Protein AF-A0A1F9G0P3-F1 (afdb_monomer)

Mean predicted aligned error: 2.8 Å

Secondary structure (DSSP, 8-state):
-EEETHHHHHHHHHHHHHHHTTSS-HHHHHHHHHHHHHHHTTSEEE---HHHHHHHHSPPSS---HHHHHHHHHHHHHHHHH---EEE-S-HHHHHHHHTTT-EEES--

Nearest PDB structures (foldseek):
  2fe1-assembly1_A-2  TM=8.063E-01  e=1.673E-02  Pyrobaculum aerophilum str. IM2
  3l7o-assembly1_B  TM=6.451E-01  e=2.899E+00  Streptococcus mutans UA159
  1l7e-assembly1_A  TM=5.666E-01  e=5.436E+00  Rhodospirillum rubrum
  4dio-assembly1_B  TM=5.765E-01  e=9.572E+00  Sinorhiz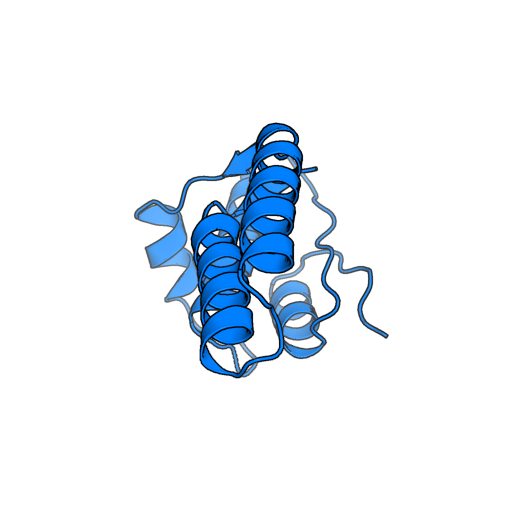obium meliloti SM11
  2y5s-assembly1_A  TM=4.568E-01  e=6.990E+00  Burkholderia cenocepacia

pLDDT: mean 96.02, std 4.45, range [56.34, 98.5]

Foldseek 3Di:
DEFAPCVVVVLVVVLVVCVVVVVADPVRSVVSVVVVVVVVVPYHHQYQDPQLVVQLPDDQPADDDSSLSSRLSSQLVCCVVPNADEAEDQDVRSQVRNVSSVHHYDNHD

Solvent-accessible surface area (backbone atoms only — not comparable to full-atom values): 6232 Å² total; per-residue (Å²): 104,74,45,47,44,64,53,60,57,54,50,53,50,50,52,51,50,31,41,77,70,65,77,29,54,73,69,53,45,57,50,49,52,51,54,48,52,58,52,53,75,65,40,48,63,41,79,84,46,72,68,29,53,56,52,34,71,49,88,64,102,56,84,69,53,75,68,47,31,40,46,39,26,38,52,53,56,46,25,75,75,76,41,92,55,80,46,77,38,73,48,54,60,51,39,54,49,29,44,78,71,73,40,49,69,43,71,52,128

Radius of gyration: 15.2 Å; Cα contacts (8 Å, |Δi|>4): 126; chains: 1; bounding box: 38×27×43 Å

Sequence (109 aa):
MLSSKLVEVEAARALDRGRLTGHLDDQQTARKHRELAELLGRVHLAPIDDHVVERARQSFPVSVRALDALHVATAELLARHAGPLQFWTHDTRQAVAAESRGLEVHGAS

Structure (mmCIF, N/CA/C/O backbone):
data_AF-A0A1F9G0P3-F1
#
_entry.id   AF-A0A1F9G0P3-F1
#
loop_
_atom_site.group_PDB
_atom_site.id
_atom_site.type_symbol
_atom_site.label_atom_id
_atom_site.label_alt_id
_atom_site.label_comp_id
_atom_site.label_asym_id
_atom_site.label_entity_id
_atom_site.label_seq_id
_atom_site.pdbx_PDB_ins_code
_atom_site.Cartn_x
_atom_site.Cartn_y
_atom_site.Cartn_z
_atom_site.occupancy
_atom_site.B_iso_or_equiv
_atom_site.auth_seq_id
_atom_site.auth_comp_id
_atom_site.auth_asym_id
_atom_site.auth_atom_id
_atom_site.pdbx_PDB_model_num
ATOM 1 N N . MET A 1 1 ? 8.285 -9.787 6.555 1.00 87.19 1 MET A N 1
ATOM 2 C CA . MET A 1 1 ? 7.297 -9.258 5.590 1.00 87.19 1 MET A CA 1
ATOM 3 C C . MET A 1 1 ? 7.667 -7.822 5.270 1.00 87.19 1 MET A C 1
ATOM 5 O O . MET A 1 1 ? 8.107 -7.119 6.177 1.00 87.19 1 MET A O 1
ATOM 9 N N . LEU A 1 2 ? 7.531 -7.412 4.011 1.00 94.56 2 LEU A N 1
ATOM 10 C CA . LEU A 1 2 ? 7.785 -6.048 3.553 1.00 94.56 2 LEU A CA 1
ATOM 11 C C . LEU A 1 2 ? 6.513 -5.499 2.909 1.00 94.56 2 LEU A C 1
ATOM 13 O O . LEU A 1 2 ? 5.786 -6.246 2.262 1.00 94.56 2 LEU A O 1
ATOM 17 N N . SER A 1 3 ? 6.259 -4.210 3.091 1.00 97.00 3 SER A N 1
ATOM 18 C CA . SER A 1 3 ? 5.176 -3.491 2.428 1.00 97.00 3 SER A CA 1
ATOM 19 C C . SER A 1 3 ? 5.645 -2.091 2.061 1.00 97.00 3 SER A C 1
ATOM 21 O O . SER A 1 3 ? 6.583 -1.563 2.661 1.00 97.00 3 SER A O 1
ATOM 23 N N . SER A 1 4 ? 4.960 -1.453 1.119 1.00 97.62 4 SER A N 1
ATOM 24 C CA . SER A 1 4 ? 5.038 -0.003 1.000 1.00 97.62 4 SER A CA 1
ATOM 25 C C . SER A 1 4 ? 4.578 0.661 2.298 1.00 97.62 4 SER A C 1
ATOM 27 O O . SER A 1 4 ? 3.596 0.225 2.909 1.00 97.62 4 SER A O 1
ATOM 29 N N . LYS A 1 5 ? 5.238 1.759 2.680 1.00 97.94 5 LYS A N 1
ATOM 30 C CA . LYS A 1 5 ? 4.839 2.627 3.795 1.00 97.94 5 LYS A CA 1
ATOM 31 C C . LYS A 1 5 ? 3.416 3.177 3.636 1.00 97.94 5 LYS A C 1
ATOM 33 O O . LYS A 1 5 ? 2.781 3.536 4.622 1.00 97.94 5 LYS A O 1
ATOM 38 N N . LEU A 1 6 ? 2.869 3.162 2.419 1.00 97.62 6 LEU A N 1
ATOM 39 C CA . LEU A 1 6 ? 1.482 3.534 2.148 1.00 97.62 6 LEU A CA 1
ATOM 40 C C . LEU A 1 6 ? 0.454 2.725 2.962 1.00 97.62 6 LEU A C 1
ATOM 42 O O . LEU A 1 6 ? -0.612 3.252 3.286 1.00 97.62 6 LEU A O 1
ATOM 46 N N . VAL A 1 7 ? 0.796 1.498 3.373 1.00 97.12 7 VAL A N 1
ATOM 47 C CA . VAL A 1 7 ? -0.069 0.656 4.214 1.00 97.12 7 VAL A CA 1
ATOM 48 C C . VAL A 1 7 ? -0.428 1.321 5.549 1.00 97.12 7 VAL A C 1
ATOM 50 O O . VAL A 1 7 ? -1.510 1.081 6.080 1.00 97.12 7 VAL A O 1
ATOM 53 N N . GLU A 1 8 ? 0.425 2.208 6.079 1.00 96.94 8 GLU A N 1
ATOM 54 C CA . GLU A 1 8 ? 0.127 2.968 7.300 1.00 96.94 8 GLU A CA 1
ATOM 55 C C . GLU A 1 8 ? -1.088 3.881 7.096 1.00 96.94 8 GLU A C 1
ATOM 57 O O . GLU A 1 8 ? -1.983 3.950 7.943 1.00 96.94 8 GLU A O 1
ATOM 62 N N . VAL A 1 9 ? -1.150 4.547 5.939 1.00 97.06 9 VAL A N 1
AT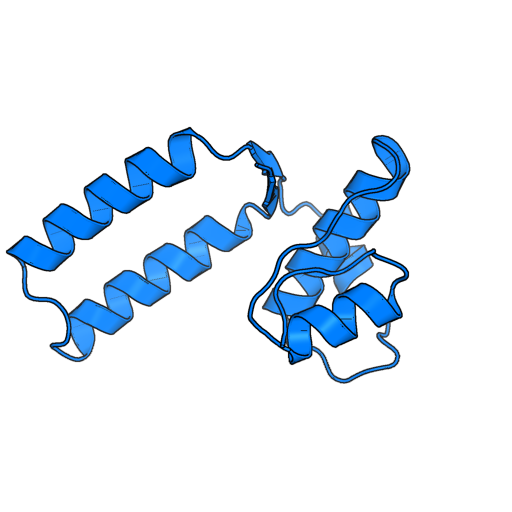OM 63 C CA . VAL A 1 9 ? -2.259 5.431 5.569 1.00 97.06 9 VAL A CA 1
ATOM 64 C C . VAL A 1 9 ? -3.526 4.611 5.361 1.00 97.06 9 VAL A C 1
ATOM 66 O O . VAL A 1 9 ? -4.571 4.936 5.926 1.00 97.06 9 VAL A O 1
ATOM 69 N N . GLU A 1 10 ? -3.445 3.530 4.588 1.00 97.31 10 GLU A N 1
ATOM 70 C CA . GLU A 1 10 ? -4.590 2.667 4.285 1.00 97.31 10 GLU A CA 1
ATOM 71 C C . GLU A 1 10 ? -5.192 2.056 5.551 1.00 97.31 10 GLU A C 1
ATOM 73 O O . GLU A 1 10 ? -6.409 2.121 5.751 1.00 97.31 10 GLU A O 1
ATOM 78 N N . ALA A 1 11 ? -4.346 1.540 6.445 1.00 96.88 11 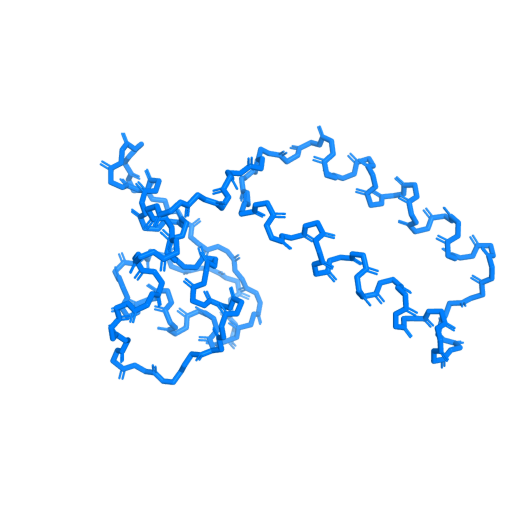ALA A N 1
ATOM 79 C CA . ALA A 1 11 ? -4.781 0.958 7.703 1.00 96.88 11 ALA A CA 1
ATOM 80 C C . ALA A 1 11 ? -5.400 2.012 8.634 1.00 96.88 11 ALA A C 1
ATOM 82 O O . ALA A 1 11 ? -6.484 1.791 9.180 1.00 96.88 11 ALA A O 1
ATOM 83 N N . ALA A 1 12 ? -4.790 3.196 8.753 1.00 96.19 12 ALA A N 1
ATOM 84 C CA . ALA A 1 12 ? -5.353 4.287 9.546 1.00 96.19 12 ALA A CA 1
ATOM 85 C C . ALA A 1 12 ? -6.722 4.748 9.013 1.00 96.19 12 ALA A C 1
ATOM 87 O O . ALA A 1 12 ? -7.637 5.010 9.793 1.00 96.19 12 ALA A O 1
ATOM 88 N N . ARG A 1 13 ? -6.897 4.840 7.686 1.00 97.38 13 ARG A N 1
ATOM 89 C CA . ARG A 1 13 ? -8.193 5.172 7.067 1.00 97.38 13 ARG A CA 1
ATOM 90 C C . ARG A 1 13 ? -9.221 4.055 7.225 1.00 97.38 13 ARG A C 1
ATOM 92 O O . ARG A 1 13 ? -10.403 4.352 7.371 1.00 97.38 13 ARG A O 1
ATOM 99 N N . ALA A 1 14 ? -8.806 2.791 7.199 1.00 96.94 14 ALA A N 1
ATOM 100 C CA . ALA A 1 14 ? -9.702 1.665 7.441 1.00 96.94 14 ALA A CA 1
ATOM 101 C C . ALA A 1 14 ? -10.257 1.676 8.873 1.00 96.94 14 ALA A C 1
ATOM 103 O O . ALA A 1 14 ? -11.465 1.515 9.045 1.00 96.94 14 ALA A O 1
ATOM 104 N N . LEU A 1 15 ? -9.406 1.936 9.873 1.00 97.50 15 LEU A N 1
ATOM 105 C CA . LEU A 1 15 ? -9.837 2.075 11.268 1.00 97.50 15 LEU A CA 1
ATOM 106 C C . LEU A 1 15 ? -10.775 3.265 11.461 1.00 97.50 15 LEU A C 1
ATOM 108 O O . LEU A 1 15 ? -11.853 3.104 12.032 1.00 97.50 15 LEU A O 1
ATOM 112 N N . ASP A 1 16 ? -10.412 4.435 10.931 1.00 97.12 16 ASP A N 1
ATOM 113 C CA . ASP A 1 16 ? -11.248 5.631 11.060 1.00 97.12 16 ASP A CA 1
ATOM 114 C C . ASP A 1 16 ? -12.610 5.447 10.377 1.00 97.12 16 ASP A C 1
ATOM 116 O O . ASP A 1 16 ? -13.646 5.756 10.960 1.00 97.12 16 ASP A O 1
ATOM 120 N N . ARG A 1 17 ? -12.642 4.827 9.189 1.00 97.88 17 ARG A N 1
ATOM 121 C CA . ARG A 1 17 ? -13.898 4.455 8.525 1.00 97.88 17 ARG A CA 1
ATOM 122 C C . ARG A 1 17 ? -14.722 3.490 9.375 1.00 97.88 17 ARG A C 1
ATOM 124 O O . ARG A 1 17 ? -15.932 3.675 9.474 1.00 97.88 17 ARG A O 1
ATOM 131 N N . GLY A 1 18 ? -14.099 2.478 9.979 1.00 98.00 18 GLY A N 1
ATOM 132 C CA . GLY A 1 18 ? -14.782 1.528 10.860 1.00 98.00 18 GLY A CA 1
ATOM 133 C C . GLY A 1 18 ? -15.466 2.224 12.037 1.00 98.00 18 GLY A C 1
ATOM 134 O O . GLY A 1 18 ? -16.639 1.969 12.300 1.00 98.00 18 GLY A O 1
ATOM 135 N N . ARG A 1 19 ? -14.776 3.180 12.665 1.00 97.44 19 ARG A N 1
ATOM 136 C CA . ARG A 1 19 ? -15.329 4.018 13.737 1.00 97.44 19 ARG A CA 1
ATOM 137 C C . ARG A 1 19 ? -16.477 4.905 13.246 1.00 97.44 19 ARG A C 1
ATOM 139 O O . ARG A 1 19 ? -17.564 4.876 13.810 1.00 97.44 19 ARG A O 1
ATOM 146 N N . LEU A 1 20 ? -16.265 5.668 12.170 1.00 97.88 20 LEU A N 1
ATOM 147 C CA . LEU A 1 20 ? -17.256 6.620 11.639 1.00 97.88 20 LEU A CA 1
ATOM 148 C C . LEU A 1 20 ? -18.540 5.950 11.139 1.00 97.88 20 LEU A C 1
ATOM 150 O O . LEU A 1 20 ? -19.603 6.560 11.161 1.00 97.88 20 LEU A O 1
ATOM 154 N N . THR A 1 21 ? -18.445 4.702 10.683 1.00 98.00 21 THR A N 1
ATOM 155 C CA . THR A 1 21 ? -19.595 3.923 10.201 1.00 98.00 21 THR A CA 1
ATOM 156 C C . THR A 1 21 ? -20.246 3.069 11.293 1.00 98.00 21 THR A C 1
ATOM 158 O O . THR A 1 21 ? -21.154 2.303 10.987 1.00 98.00 21 THR A O 1
ATOM 161 N N . GLY A 1 22 ? -19.790 3.171 12.549 1.00 96.75 22 GLY A N 1
ATOM 162 C CA . GLY A 1 22 ? -20.333 2.416 13.682 1.00 96.75 22 GLY A CA 1
ATOM 163 C C . GLY A 1 22 ? -19.976 0.925 13.698 1.00 96.75 22 GLY A C 1
ATOM 164 O O . GLY A 1 22 ? -20.510 0.186 14.518 1.00 96.75 22 GLY A O 1
ATOM 165 N N . HIS A 1 23 ? -19.074 0.468 12.822 1.00 97.56 23 HIS A N 1
ATOM 166 C CA . HIS A 1 23 ? -18.577 -0.915 12.826 1.00 97.56 23 HIS A CA 1
ATOM 167 C C . HIS A 1 23 ? -17.588 -1.185 13.965 1.00 97.56 23 HIS A C 1
ATOM 169 O O . HIS A 1 23 ? -17.339 -2.345 14.288 1.00 97.56 23 HIS A O 1
ATOM 175 N N . LEU A 1 24 ? -16.991 -0.131 14.530 1.00 98.00 24 LEU A N 1
ATOM 176 C CA . LEU A 1 24 ? -16.096 -0.200 15.678 1.00 98.00 24 LEU A CA 1
ATOM 177 C C . LEU A 1 24 ? -16.586 0.755 16.766 1.00 98.00 24 LEU A C 1
ATOM 179 O O . LEU A 1 24 ? -16.700 1.956 16.519 1.00 98.00 24 LEU A O 1
ATOM 183 N N . ASP A 1 25 ? -16.818 0.233 17.969 1.00 97.69 25 ASP A N 1
ATOM 184 C CA . ASP A 1 25 ? -16.986 1.058 19.169 1.00 97.69 25 ASP A CA 1
ATOM 185 C C . ASP A 1 25 ? -15.633 1.613 19.670 1.00 97.69 25 ASP A C 1
ATOM 187 O O . ASP A 1 25 ? -14.564 1.301 19.127 1.00 97.69 25 ASP A O 1
ATOM 191 N N . ASP A 1 26 ? -15.653 2.450 20.709 1.00 97.31 26 ASP A N 1
ATOM 192 C CA . ASP A 1 26 ? -14.444 3.085 21.251 1.00 97.31 26 ASP A CA 1
ATOM 193 C C . ASP A 1 26 ? -13.425 2.068 21.794 1.00 97.31 26 ASP A C 1
ATOM 195 O O . ASP A 1 26 ? -12.215 2.212 21.583 1.00 97.31 26 ASP A O 1
ATOM 199 N N . GLN A 1 27 ? -13.888 1.001 22.456 1.00 97.69 27 GLN A N 1
ATOM 200 C CA . GLN A 1 27 ? -13.009 -0.033 23.008 1.00 97.69 27 GLN A CA 1
ATOM 201 C C . GLN A 1 27 ? -12.378 -0.875 21.895 1.00 97.69 27 GLN A C 1
ATOM 203 O O . GLN A 1 27 ? -11.180 -1.177 21.929 1.00 97.69 27 GLN A O 1
ATOM 208 N N . GLN A 1 28 ? -13.169 -1.239 20.888 1.00 98.12 28 GLN A N 1
ATOM 209 C CA . GLN A 1 28 ? -12.730 -1.955 19.698 1.00 98.12 28 GLN A CA 1
ATOM 210 C C . GLN A 1 28 ? -11.737 -1.117 18.895 1.00 98.12 28 GLN A C 1
ATOM 212 O O . GLN A 1 28 ? -10.703 -1.642 18.483 1.00 98.12 28 GLN A O 1
ATOM 217 N N . THR A 1 2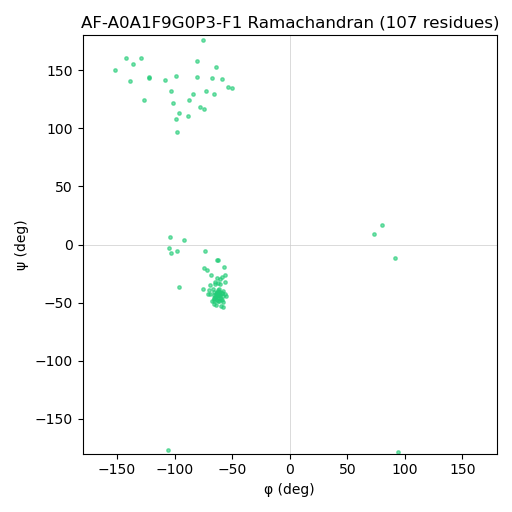9 ? -12.002 0.179 18.734 1.00 97.31 29 THR A N 1
ATOM 218 C CA . THR A 1 29 ? -11.111 1.131 18.063 1.00 97.31 29 THR A CA 1
ATOM 219 C C . THR A 1 29 ? -9.761 1.199 18.772 1.00 97.31 29 THR A C 1
ATOM 221 O O . THR A 1 29 ? -8.726 0.955 18.149 1.00 97.31 29 THR A O 1
ATOM 224 N N . ALA A 1 30 ? -9.748 1.436 20.088 1.00 97.31 30 ALA A N 1
ATOM 225 C CA . ALA A 1 30 ? -8.513 1.492 20.870 1.00 97.31 30 ALA A CA 1
ATOM 226 C C . ALA A 1 30 ? -7.718 0.177 20.796 1.00 97.31 30 ALA A C 1
ATOM 228 O O . ALA A 1 30 ? -6.495 0.185 20.629 1.00 97.31 30 ALA A O 1
ATOM 229 N N . ARG A 1 31 ? -8.405 -0.970 20.870 1.00 98.19 31 ARG A N 1
ATOM 230 C CA . ARG A 1 31 ? -7.778 -2.287 20.714 1.00 98.19 31 ARG A CA 1
ATOM 231 C C . ARG A 1 31 ? -7.164 -2.458 19.322 1.00 98.19 31 ARG A C 1
ATOM 233 O O . ARG A 1 31 ? -6.000 -2.835 19.231 1.00 98.19 31 ARG A O 1
ATOM 240 N N . LYS A 1 32 ? -7.903 -2.135 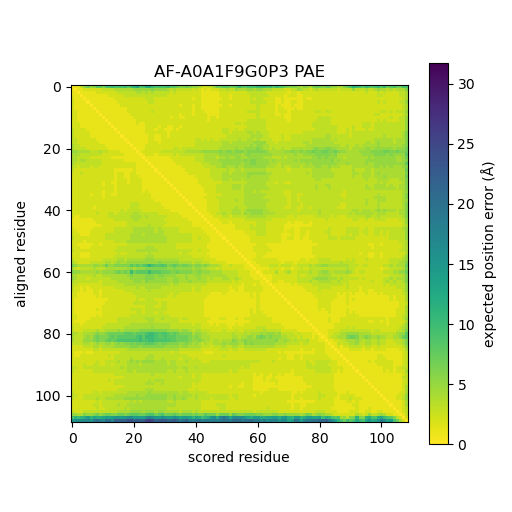18.259 1.00 97.69 32 LYS A N 1
ATOM 241 C CA . LYS A 1 32 ? -7.440 -2.272 16.872 1.00 97.69 32 LYS A CA 1
ATOM 242 C C . LYS A 1 32 ? -6.271 -1.349 16.539 1.00 97.69 32 LYS A C 1
ATOM 244 O O . LYS A 1 32 ? -5.381 -1.766 15.807 1.00 97.69 32 LYS A O 1
ATOM 249 N N . HIS A 1 33 ? -6.217 -0.146 17.110 1.00 96.81 33 HIS A N 1
ATOM 250 C CA . HIS A 1 33 ? -5.045 0.724 16.980 1.00 96.81 33 HIS A CA 1
ATOM 251 C C . HIS A 1 33 ? -3.780 0.100 17.581 1.00 96.81 33 HIS A C 1
ATOM 253 O O . HIS A 1 33 ? -2.725 0.169 16.955 1.00 96.81 33 HIS A O 1
ATOM 259 N N . ARG A 1 34 ? -3.877 -0.539 18.757 1.00 97.69 34 ARG A N 1
ATOM 260 C CA . ARG A 1 34 ? -2.735 -1.245 19.366 1.00 97.69 34 ARG A CA 1
ATOM 261 C C . ARG A 1 34 ? -2.303 -2.449 18.536 1.00 97.69 34 ARG A C 1
ATOM 263 O O . ARG A 1 34 ? -1.128 -2.555 18.210 1.00 97.69 34 ARG A O 1
ATOM 270 N N . GLU A 1 35 ? -3.253 -3.293 18.129 1.00 97.69 35 GLU A N 1
ATOM 271 C CA . GLU A 1 35 ? -2.983 -4.446 17.255 1.00 97.69 35 GLU A CA 1
ATOM 272 C C . GLU A 1 35 ? -2.306 -4.012 15.943 1.00 97.69 35 GLU A C 1
ATOM 274 O O . GLU A 1 35 ? -1.341 -4.633 15.502 1.00 97.69 35 GLU A O 1
ATOM 279 N N . LEU A 1 36 ? -2.777 -2.916 15.335 1.00 96.31 36 LEU A N 1
ATOM 280 C CA . LEU A 1 36 ? -2.187 -2.368 14.117 1.0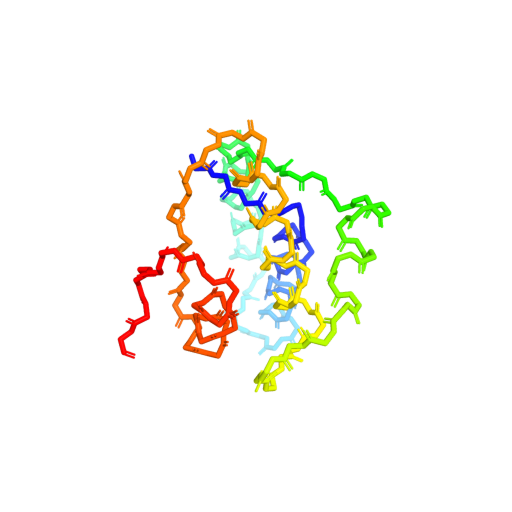0 96.31 36 LEU A CA 1
ATOM 281 C C . LEU A 1 36 ? -0.759 -1.864 14.352 1.00 96.31 36 LEU A C 1
ATOM 283 O O . LEU A 1 36 ? 0.121 -2.158 13.548 1.00 96.31 36 LEU A O 1
ATOM 287 N N . ALA A 1 37 ? -0.515 -1.124 15.436 1.00 96.25 37 ALA A N 1
ATOM 288 C CA . ALA A 1 37 ? 0.820 -0.631 15.767 1.00 96.25 37 ALA A CA 1
ATOM 289 C C . ALA A 1 37 ? 1.810 -1.785 16.003 1.00 96.25 37 ALA A C 1
ATOM 291 O O . ALA A 1 37 ? 2.930 -1.756 15.494 1.00 96.25 37 ALA A O 1
ATOM 292 N N . GLU A 1 38 ? 1.384 -2.832 16.715 1.00 97.19 38 GLU A N 1
ATOM 293 C CA . GLU A 1 38 ? 2.184 -4.041 16.931 1.00 97.19 38 GLU A CA 1
ATOM 294 C C . GLU A 1 38 ? 2.488 -4.781 15.625 1.00 97.19 38 GLU A C 1
ATOM 296 O O . GLU A 1 38 ? 3.610 -5.255 15.435 1.00 97.19 38 GLU A O 1
ATOM 301 N N . LEU A 1 39 ? 1.510 -4.875 14.719 1.00 95.25 39 LEU A N 1
ATOM 302 C CA . LEU A 1 39 ? 1.694 -5.494 13.410 1.00 95.25 39 LEU A CA 1
ATOM 303 C C . LEU A 1 39 ? 2.680 -4.692 12.556 1.00 95.25 39 LEU A C 1
ATOM 305 O O . LEU A 1 39 ? 3.645 -5.265 12.054 1.00 95.25 39 LEU A O 1
ATOM 309 N N . LEU A 1 40 ? 2.469 -3.379 12.417 1.00 95.25 40 LEU A N 1
ATOM 310 C CA . LEU A 1 40 ? 3.333 -2.502 11.621 1.00 95.25 40 LEU A CA 1
ATOM 311 C C . LEU A 1 40 ? 4.770 -2.484 12.153 1.00 95.25 40 LEU A C 1
ATOM 313 O O . LEU A 1 40 ? 5.703 -2.486 11.357 1.00 95.25 40 LEU A O 1
ATOM 317 N N . GLY A 1 41 ? 4.965 -2.592 13.472 1.00 96.44 41 GLY A N 1
ATOM 318 C CA . GLY A 1 41 ? 6.292 -2.721 14.085 1.00 96.44 41 GLY A CA 1
ATOM 319 C C . GLY A 1 41 ? 7.075 -3.980 13.677 1.00 96.44 41 GLY A C 1
ATOM 320 O O . GLY A 1 41 ? 8.278 -4.053 13.916 1.00 96.44 41 GLY A O 1
ATOM 321 N N . ARG A 1 42 ? 6.423 -4.970 13.052 1.00 96.62 42 ARG A N 1
ATOM 322 C CA . ARG A 1 42 ? 7.042 -6.211 12.544 1.00 96.62 42 ARG A CA 1
ATOM 323 C C . ARG A 1 42 ? 7.194 -6.229 11.019 1.00 96.62 42 ARG A C 1
ATOM 325 O O . ARG A 1 42 ? 7.721 -7.200 10.471 1.00 96.62 42 ARG A O 1
ATOM 332 N N . VAL A 1 43 ? 6.716 -5.196 10.323 1.00 95.81 43 VAL A N 1
ATOM 333 C CA . VAL A 1 43 ? 6.776 -5.084 8.861 1.00 95.81 43 VAL A CA 1
ATOM 334 C C . VAL A 1 43 ? 7.888 -4.122 8.476 1.00 95.81 43 VAL A C 1
ATOM 336 O O . VAL A 1 43 ? 7.979 -3.017 9.000 1.00 95.81 43 VAL A O 1
ATOM 339 N N . HIS A 1 44 ? 8.728 -4.519 7.522 1.00 96.56 44 HIS A N 1
ATOM 340 C CA . HIS A 1 44 ? 9.648 -3.568 6.912 1.00 96.56 44 HIS A CA 1
ATOM 341 C C . HIS A 1 44 ? 8.868 -2.653 5.963 1.00 96.56 44 HIS A C 1
ATOM 343 O O . HIS A 1 44 ? 8.288 -3.130 4.986 1.00 96.56 44 HIS A O 1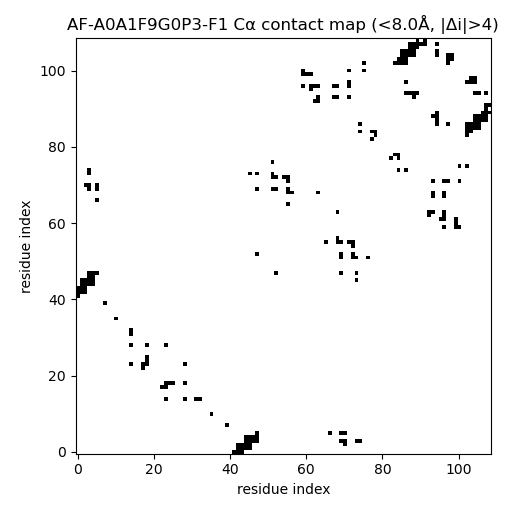
ATOM 349 N N . LEU A 1 45 ? 8.838 -1.354 6.256 1.00 97.69 45 LEU A N 1
ATOM 350 C CA . LEU A 1 45 ? 8.093 -0.371 5.474 1.00 97.69 45 LEU A CA 1
ATOM 351 C C . LEU A 1 45 ? 9.020 0.356 4.502 1.00 97.69 45 LEU A C 1
ATOM 353 O O . LEU A 1 45 ? 9.826 1.194 4.906 1.00 97.69 45 LEU A O 1
ATOM 357 N N . ALA A 1 46 ? 8.881 0.046 3.217 1.00 97.69 46 ALA A N 1
ATOM 358 C CA . ALA A 1 46 ? 9.622 0.712 2.159 1.00 97.69 46 ALA A CA 1
ATOM 359 C C . ALA A 1 46 ? 9.083 2.138 1.940 1.00 97.69 46 ALA A C 1
ATOM 361 O O . ALA A 1 46 ? 7.863 2.316 1.852 1.00 97.69 46 ALA A O 1
ATOM 362 N N . PRO A 1 47 ? 9.951 3.161 1.862 1.00 97.50 47 PRO A N 1
ATOM 363 C CA . PRO A 1 47 ? 9.517 4.542 1.695 1.00 97.50 47 PRO A CA 1
ATOM 364 C C . PRO A 1 47 ? 8.794 4.759 0.357 1.00 97.50 47 PRO A C 1
ATOM 366 O O . PRO A 1 47 ? 9.048 4.067 -0.627 1.00 97.50 47 PRO A O 1
ATOM 369 N N . ILE A 1 48 ? 7.905 5.754 0.327 1.00 97.69 48 ILE A N 1
ATOM 370 C CA . ILE A 1 48 ? 7.375 6.334 -0.911 1.00 97.69 48 ILE A CA 1
ATOM 371 C C . ILE A 1 48 ? 8.186 7.600 -1.182 1.00 97.69 48 ILE A C 1
ATOM 373 O O . ILE A 1 48 ? 7.925 8.636 -0.574 1.00 97.69 48 ILE A O 1
ATOM 377 N N . ASP A 1 49 ? 9.199 7.488 -2.032 1.00 97.56 49 ASP A N 1
ATOM 378 C CA . ASP A 1 49 ? 10.041 8.602 -2.468 1.00 97.56 49 ASP A CA 1
ATOM 379 C C . ASP A 1 49 ? 9.715 9.022 -3.912 1.00 97.56 49 ASP A C 1
ATOM 381 O O . ASP A 1 49 ? 8.809 8.477 -4.556 1.00 97.56 49 ASP A O 1
ATOM 385 N N . ASP A 1 50 ? 10.463 9.993 -4.435 1.00 98.38 50 ASP A N 1
ATOM 386 C CA . ASP A 1 50 ? 10.266 10.513 -5.789 1.00 98.38 50 ASP A CA 1
ATOM 387 C C . ASP A 1 50 ? 10.453 9.437 -6.869 1.00 98.38 50 ASP A C 1
ATOM 389 O O . ASP A 1 50 ? 9.782 9.483 -7.901 1.00 98.38 50 ASP A O 1
ATOM 393 N N . HIS A 1 51 ? 11.302 8.428 -6.639 1.00 97.88 51 HIS A N 1
ATOM 394 C CA . HIS A 1 51 ? 11.478 7.323 -7.581 1.00 97.88 51 HIS A CA 1
ATOM 395 C C . HIS A 1 51 ? 10.231 6.444 -7.640 1.00 97.88 51 HIS A C 1
ATOM 397 O O . HIS A 1 51 ? 9.800 6.069 -8.733 1.00 97.88 51 HIS A O 1
ATOM 403 N N . VAL A 1 52 ? 9.624 6.141 -6.487 1.00 98.31 52 VAL A N 1
ATOM 404 C CA . VAL A 1 52 ? 8.354 5.406 -6.427 1.00 98.31 52 VAL A CA 1
ATOM 405 C C . VAL A 1 52 ? 7.242 6.196 -7.106 1.00 98.31 52 VAL A C 1
ATOM 407 O O . VAL A 1 52 ? 6.505 5.632 -7.916 1.00 98.31 52 VAL A O 1
ATOM 410 N N . VAL A 1 53 ? 7.132 7.494 -6.818 1.00 98.50 53 VAL A N 1
ATOM 411 C CA . VAL A 1 53 ? 6.113 8.361 -7.424 1.00 98.50 53 VAL A CA 1
ATOM 412 C C . VAL A 1 53 ?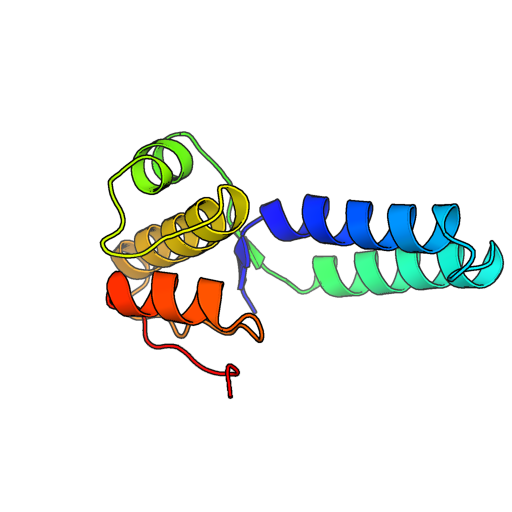 6.288 8.417 -8.939 1.00 98.50 53 VAL A C 1
ATOM 414 O O . VAL A 1 53 ? 5.325 8.192 -9.673 1.00 98.50 53 VAL A O 1
ATOM 417 N N . GLU A 1 54 ? 7.505 8.647 -9.429 1.00 98.31 54 GLU A N 1
ATOM 418 C CA . GLU A 1 54 ? 7.772 8.699 -10.865 1.00 98.31 54 GLU A CA 1
ATOM 419 C C . GLU A 1 54 ? 7.492 7.354 -11.538 1.00 98.31 54 GLU A C 1
ATOM 421 O O . GLU A 1 54 ? 6.843 7.296 -12.583 1.00 98.31 54 GLU A O 1
ATOM 426 N N . ARG A 1 55 ? 7.881 6.243 -10.903 1.00 97.31 55 ARG A N 1
ATOM 427 C CA . ARG A 1 55 ? 7.579 4.905 -11.412 1.00 97.31 55 ARG A CA 1
ATOM 428 C C . ARG A 1 55 ? 6.073 4.643 -11.469 1.00 97.31 55 ARG A C 1
ATOM 430 O O . ARG A 1 55 ? 5.614 4.075 -12.461 1.00 97.31 55 ARG A O 1
ATOM 437 N N . ALA A 1 56 ? 5.311 5.059 -10.459 1.00 98.19 56 ALA A N 1
ATOM 438 C CA . ALA A 1 56 ? 3.861 4.877 -10.393 1.00 98.19 56 ALA A CA 1
ATOM 439 C C . ALA A 1 56 ? 3.099 5.711 -11.438 1.00 98.19 56 ALA A C 1
ATOM 441 O O . ALA A 1 56 ? 2.016 5.310 -11.861 1.00 98.19 56 ALA A O 1
ATOM 442 N N . ARG A 1 57 ? 3.657 6.844 -11.890 1.00 97.38 57 ARG A N 1
ATOM 443 C CA . ARG A 1 57 ? 3.069 7.688 -12.949 1.00 97.38 57 ARG A CA 1
ATOM 444 C C . ARG A 1 57 ? 3.157 7.070 -14.343 1.00 97.38 57 ARG A C 1
ATOM 446 O O . ARG A 1 57 ? 2.401 7.464 -15.229 1.00 97.38 57 ARG A O 1
ATOM 453 N N . GLN A 1 58 ? 4.078 6.134 -14.559 1.00 96.62 58 GLN A N 1
ATOM 454 C CA . GLN A 1 58 ? 4.250 5.497 -15.862 1.00 96.62 58 GLN A CA 1
ATOM 455 C C . GLN A 1 58 ? 3.039 4.628 -16.216 1.00 96.62 58 GLN A C 1
ATOM 457 O O . GLN A 1 58 ? 2.510 3.915 -15.363 1.00 96.62 58 GLN A O 1
ATOM 462 N N . SER A 1 59 ? 2.654 4.608 -17.494 1.00 93.50 59 SER A N 1
ATOM 463 C CA . SER A 1 59 ? 1.497 3.852 -17.986 1.00 93.50 59 SER A CA 1
ATOM 464 C C . SER A 1 59 ? 1.495 2.396 -17.518 1.00 93.50 59 SER A C 1
ATOM 466 O O . SER A 1 59 ? 2.521 1.709 -17.575 1.00 93.50 59 SER A O 1
ATOM 468 N N . PHE A 1 60 ? 0.330 1.935 -17.067 1.00 95.31 60 PHE A N 1
ATOM 469 C CA . PHE A 1 60 ? 0.020 0.523 -16.862 1.00 95.31 60 PHE A CA 1
ATOM 470 C C . PHE A 1 60 ? -0.772 0.018 -18.076 1.00 95.31 60 PHE A C 1
ATOM 472 O O . PHE A 1 60 ? -1.574 0.772 -18.628 1.00 95.31 60 PHE A O 1
ATOM 479 N N . PRO A 1 61 ? -0.587 -1.243 -18.497 1.00 93.31 61 PRO A N 1
ATOM 480 C CA . PRO A 1 61 ? -1.390 -1.841 -19.569 1.00 93.31 61 PRO A CA 1
ATOM 481 C C . PRO A 1 61 ? -2.826 -2.175 -19.119 1.00 93.31 61 PRO A C 1
ATOM 483 O O . PRO A 1 61 ? -3.648 -2.589 -19.930 1.00 93.31 61 PRO A O 1
ATOM 486 N N . VAL A 1 62 ? -3.131 -1.997 -17.830 1.00 95.38 62 VAL A N 1
ATOM 487 C CA . VAL A 1 62 ? -4.424 -2.266 -17.193 1.00 95.38 62 VAL A CA 1
ATOM 488 C C . VAL A 1 62 ? -4.879 -1.054 -16.381 1.00 95.38 62 VAL A C 1
ATOM 490 O O . VAL A 1 62 ? -4.072 -0.202 -16.004 1.00 95.38 62 VAL A O 1
ATOM 493 N N . SER A 1 63 ? -6.179 -0.977 -16.085 1.00 94.25 63 SER A N 1
ATOM 494 C CA . SER A 1 63 ? -6.701 0.044 -15.173 1.00 94.25 63 SER A CA 1
ATOM 495 C C . SER A 1 63 ? -6.159 -0.181 -13.761 1.00 94.25 63 SER A C 1
ATOM 497 O O . SER A 1 63 ? -6.249 -1.285 -13.228 1.00 94.25 63 SER A O 1
ATOM 499 N N . VAL A 1 64 ? -5.620 0.872 -13.147 1.00 95.56 64 VAL A N 1
ATOM 500 C CA . VAL A 1 64 ? -5.025 0.821 -11.809 1.00 95.56 64 VAL A CA 1
ATOM 501 C C . VAL A 1 64 ? -5.431 2.059 -11.011 1.00 95.56 64 VAL A C 1
ATOM 503 O O . VAL A 1 64 ? -5.519 3.161 -11.557 1.00 95.56 64 VAL A O 1
ATOM 506 N N . ARG A 1 65 ? -5.712 1.899 -9.712 1.00 96.31 65 ARG A N 1
ATOM 507 C CA . ARG A 1 65 ? -5.944 3.045 -8.819 1.00 96.31 65 ARG A CA 1
ATOM 508 C C . ARG A 1 65 ? -4.609 3.636 -8.378 1.00 96.31 65 ARG A C 1
ATOM 510 O O . ARG A 1 65 ? -3.601 2.943 -8.339 1.00 96.31 65 ARG A O 1
ATOM 517 N N . ALA A 1 66 ? -4.618 4.900 -7.965 1.00 96.38 66 ALA A N 1
ATOM 518 C CA . ALA A 1 66 ? -3.400 5.595 -7.544 1.00 96.38 66 ALA A CA 1
ATOM 519 C C . ALA A 1 66 ? -2.627 4.860 -6.427 1.00 96.38 66 ALA A C 1
ATOM 521 O O . ALA A 1 66 ? -1.412 4.722 -6.523 1.00 96.38 66 ALA A O 1
ATOM 522 N N . LEU A 1 67 ? -3.319 4.353 -5.398 1.00 97.12 67 LEU A N 1
ATOM 523 C CA . LEU A 1 67 ? -2.668 3.637 -4.290 1.00 97.12 67 LEU A CA 1
ATOM 524 C C . LEU A 1 67 ? -2.115 2.274 -4.730 1.00 97.12 67 LEU A C 1
ATOM 526 O O . LEU A 1 67 ? -0.993 1.920 -4.376 1.00 97.12 67 LEU A O 1
ATOM 530 N N . ASP A 1 68 ? -2.855 1.557 -5.579 1.00 97.31 68 ASP A N 1
ATOM 531 C CA . ASP A 1 68 ? -2.407 0.287 -6.156 1.00 97.31 68 ASP A CA 1
ATOM 532 C C . ASP A 1 68 ? -1.139 0.492 -6.999 1.00 97.31 68 ASP A C 1
ATOM 534 O O . ASP A 1 68 ? -0.175 -0.258 -6.862 1.00 97.31 68 ASP A O 1
ATOM 538 N N . ALA A 1 69 ? -1.101 1.551 -7.815 1.00 98.19 69 ALA A N 1
ATOM 539 C CA . ALA A 1 69 ? 0.058 1.901 -8.629 1.00 98.19 69 ALA A CA 1
ATOM 540 C C . ALA A 1 69 ? 1.299 2.203 -7.775 1.00 98.19 69 ALA A C 1
ATOM 542 O O . ALA A 1 69 ? 2.397 1.797 -8.149 1.00 98.19 69 ALA A O 1
ATOM 543 N N . LEU A 1 70 ? 1.129 2.872 -6.628 1.00 98.44 70 LEU A N 1
ATOM 544 C CA . LEU A 1 70 ? 2.216 3.135 -5.681 1.00 98.44 70 LEU A CA 1
ATOM 545 C C . LEU A 1 70 ? 2.746 1.842 -5.054 1.00 98.44 70 LEU A C 1
ATOM 547 O O . LEU A 1 70 ? 3.957 1.644 -5.039 1.00 98.44 70 LEU A O 1
ATOM 551 N N . HIS A 1 71 ? 1.872 0.939 -4.599 1.00 98.12 71 HIS A N 1
ATOM 552 C CA . HIS A 1 71 ? 2.289 -0.366 -4.063 1.00 98.12 71 HIS A CA 1
ATOM 553 C C . HIS A 1 71 ? 3.070 -1.192 -5.084 1.00 98.12 71 HIS A C 1
ATOM 555 O O . HIS A 1 71 ? 4.146 -1.707 -4.774 1.00 98.12 71 HIS A O 1
ATOM 561 N N . VAL A 1 72 ? 2.555 -1.287 -6.313 1.00 98.06 72 VAL A N 1
ATOM 562 C CA . VAL A 1 72 ? 3.214 -2.031 -7.393 1.00 98.06 72 VAL A CA 1
ATOM 563 C C . VAL A 1 72 ? 4.555 -1.389 -7.753 1.00 98.06 72 VAL A C 1
ATOM 565 O O . VAL A 1 72 ? 5.562 -2.088 -7.825 1.00 98.06 72 VAL A O 1
ATOM 568 N N . ALA A 1 73 ? 4.609 -0.061 -7.889 1.00 98.25 73 ALA A N 1
ATOM 569 C CA . ALA A 1 73 ? 5.849 0.658 -8.175 1.00 98.25 73 ALA A CA 1
ATOM 570 C C . ALA A 1 73 ? 6.910 0.469 -7.079 1.00 98.25 73 ALA A C 1
ATOM 572 O O . ALA A 1 73 ? 8.083 0.269 -7.399 1.00 98.25 73 ALA A O 1
ATOM 573 N N . THR A 1 74 ? 6.515 0.483 -5.800 1.00 98.31 74 THR A N 1
ATOM 574 C CA . THR A 1 74 ? 7.417 0.166 -4.684 1.00 98.31 74 THR A CA 1
ATOM 575 C C . THR A 1 74 ? 8.002 -1.237 -4.838 1.00 98.31 74 THR A C 1
ATOM 577 O O . THR A 1 74 ? 9.220 -1.401 -4.767 1.00 98.31 74 THR A O 1
ATOM 580 N N . ALA A 1 75 ? 7.163 -2.246 -5.084 1.00 97.81 75 ALA A N 1
ATOM 581 C CA . ALA A 1 75 ? 7.614 -3.628 -5.232 1.00 97.81 75 ALA A CA 1
ATOM 582 C C . ALA A 1 75 ? 8.544 -3.816 -6.441 1.00 97.81 75 ALA A C 1
ATOM 584 O O . ALA A 1 75 ? 9.578 -4.468 -6.320 1.00 97.81 75 ALA A O 1
ATOM 585 N N . GLU A 1 76 ? 8.233 -3.198 -7.583 1.00 96.44 76 GLU A N 1
ATOM 586 C CA . GLU A 1 76 ? 9.086 -3.235 -8.773 1.00 96.44 76 GLU A CA 1
ATOM 587 C C . GLU A 1 76 ? 10.476 -2.649 -8.523 1.00 96.44 76 GLU A C 1
ATOM 589 O O . GLU A 1 76 ? 11.484 -3.228 -8.929 1.00 96.44 76 GLU A O 1
ATOM 594 N N . LEU A 1 77 ? 10.541 -1.481 -7.880 1.00 96.94 77 LEU A N 1
ATOM 595 C CA . LEU A 1 77 ? 11.816 -0.831 -7.596 1.00 96.94 77 LEU A CA 1
ATOM 596 C C . LEU A 1 77 ? 12.639 -1.656 -6.614 1.00 96.94 77 LEU A C 1
ATOM 598 O O . LEU A 1 77 ? 13.836 -1.825 -6.829 1.00 96.94 77 LEU A O 1
ATOM 602 N N . LEU A 1 78 ? 12.015 -2.232 -5.588 1.00 96.50 78 LEU A N 1
ATOM 603 C CA . LEU A 1 78 ? 12.708 -3.128 -4.668 1.00 96.50 78 LEU A CA 1
ATOM 604 C C . LEU A 1 78 ? 13.207 -4.388 -5.371 1.00 96.50 78 LEU A C 1
ATOM 606 O O . LEU A 1 78 ? 14.358 -4.762 -5.168 1.00 96.50 78 LEU A O 1
ATOM 610 N N . ALA A 1 79 ? 12.399 -4.996 -6.243 1.00 95.69 79 ALA A N 1
ATOM 611 C CA . ALA A 1 79 ? 12.788 -6.209 -6.953 1.00 95.69 79 ALA A CA 1
ATOM 612 C C . ALA A 1 79 ? 14.013 -5.995 -7.862 1.00 95.69 79 ALA A C 1
ATOM 614 O O . ALA A 1 79 ? 14.862 -6.874 -7.999 1.00 95.69 79 ALA A O 1
ATOM 615 N N . ARG A 1 80 ? 14.166 -4.794 -8.438 1.00 93.88 80 ARG A N 1
ATOM 616 C CA . ARG A 1 80 ? 15.356 -4.432 -9.232 1.00 93.88 80 ARG A CA 1
ATOM 617 C C . ARG A 1 80 ? 16.644 -4.384 -8.409 1.00 93.88 80 ARG A C 1
ATOM 619 O O . ARG A 1 80 ? 17.705 -4.663 -8.955 1.00 93.88 80 ARG A O 1
ATOM 626 N N . HIS A 1 81 ? 16.560 -4.016 -7.131 1.00 90.88 81 HIS A N 1
ATOM 627 C CA . HIS A 1 81 ? 17.731 -3.857 -6.261 1.00 90.88 81 HIS A CA 1
ATOM 628 C C . HIS A 1 81 ? 18.017 -5.102 -5.412 1.00 90.88 81 HIS A C 1
ATOM 630 O O . HIS A 1 81 ? 19.176 -5.424 -5.173 1.00 90.88 81 HIS A O 1
ATOM 636 N N . ALA A 1 82 ? 16.972 -5.791 -4.948 1.00 91.06 82 ALA A N 1
ATOM 637 C CA . ALA A 1 82 ? 17.063 -6.912 -4.012 1.00 91.06 82 ALA A CA 1
ATOM 638 C C . ALA A 1 82 ? 16.891 -8.294 -4.673 1.00 91.06 82 ALA A C 1
ATOM 640 O O . ALA A 1 82 ? 17.101 -9.309 -4.011 1.00 91.06 82 ALA A O 1
ATOM 641 N N . GLY A 1 83 ? 16.531 -8.344 -5.960 1.00 92.62 83 GLY A N 1
ATOM 642 C CA . GLY A 1 83 ? 16.194 -9.575 -6.678 1.00 92.62 83 GLY A CA 1
ATOM 643 C C . GLY A 1 83 ? 14.687 -9.873 -6.686 1.00 92.62 83 GLY A C 1
ATOM 644 O O . GLY A 1 83 ? 13.900 -9.079 -6.174 1.00 92.62 83 GLY A O 1
ATOM 645 N N . PRO A 1 84 ? 14.259 -10.998 -7.287 1.00 92.31 84 PRO A N 1
ATOM 646 C CA . PRO A 1 84 ? 12.843 -11.327 -7.449 1.00 92.31 84 PRO A CA 1
ATOM 647 C C . PRO A 1 84 ? 12.061 -11.293 -6.128 1.00 92.31 84 PRO A C 1
ATOM 649 O O . PRO A 1 84 ? 12.514 -11.825 -5.115 1.00 92.31 84 PRO A O 1
ATOM 652 N N . LEU A 1 85 ? 10.871 -10.686 -6.151 1.00 93.75 85 LEU A N 1
ATOM 653 C CA . LEU A 1 85 ? 9.963 -10.595 -5.007 1.00 93.75 85 LEU A CA 1
ATOM 654 C C . LEU A 1 85 ? 8.610 -11.216 -5.347 1.00 93.75 85 LEU A C 1
ATOM 656 O O . LEU A 1 85 ? 8.096 -11.033 -6.450 1.00 93.75 85 LEU A O 1
ATOM 660 N N . GLN A 1 86 ? 8.014 -11.874 -4.355 1.00 96.25 86 GLN A N 1
ATOM 661 C CA . GLN A 1 86 ? 6.623 -12.312 -4.403 1.00 96.25 86 GLN A CA 1
ATOM 662 C C . GLN A 1 86 ? 5.714 -11.189 -3.903 1.00 96.25 86 GLN A C 1
ATOM 664 O O . GLN A 1 86 ? 5.880 -10.690 -2.786 1.00 96.25 86 GLN A O 1
ATOM 669 N N . PHE A 1 87 ? 4.744 -10.801 -4.721 1.00 97.19 87 PHE A N 1
ATOM 670 C CA . PHE A 1 87 ? 3.756 -9.782 -4.410 1.00 97.19 87 PHE A CA 1
ATOM 671 C C . PHE A 1 87 ? 2.474 -10.440 -3.889 1.00 97.19 87 PHE A C 1
ATOM 673 O O . PHE A 1 87 ? 1.771 -11.139 -4.615 1.00 97.19 87 PHE A O 1
ATOM 680 N N . TRP A 1 88 ? 2.166 -10.221 -2.613 1.00 97.38 88 TRP A N 1
ATOM 681 C CA . TRP A 1 88 ? 1.004 -10.813 -1.952 1.00 97.38 88 TRP A CA 1
ATOM 682 C C . TRP A 1 88 ? -0.125 -9.794 -1.851 1.00 97.38 88 TRP A C 1
ATOM 684 O O . TRP A 1 88 ? 0.047 -8.739 -1.242 1.00 97.38 88 TRP A O 1
ATOM 694 N N . THR A 1 89 ? -1.287 -10.112 -2.413 1.00 96.19 89 THR A N 1
ATOM 695 C CA . THR A 1 89 ? -2.489 -9.282 -2.279 1.00 96.19 89 THR A CA 1
ATOM 696 C C . THR A 1 89 ? -3.750 -10.126 -2.390 1.00 96.19 89 THR A C 1
ATOM 698 O O . THR A 1 89 ? -3.768 -11.140 -3.078 1.00 96.19 89 THR A O 1
ATOM 701 N N . HIS A 1 90 ? -4.816 -9.692 -1.720 1.00 95.50 90 HIS A N 1
ATOM 702 C CA . HIS A 1 90 ? -6.159 -10.246 -1.901 1.00 95.50 90 HIS A CA 1
ATOM 703 C C . HIS A 1 90 ? -7.021 -9.395 -2.851 1.00 95.50 90 HIS A C 1
ATOM 705 O O . HIS A 1 90 ? -8.146 -9.784 -3.154 1.00 95.50 90 HIS A O 1
ATOM 711 N N . ASP A 1 91 ? -6.540 -8.232 -3.317 1.00 95.56 91 ASP A N 1
ATOM 712 C CA . ASP A 1 91 ? -7.258 -7.425 -4.312 1.00 95.56 91 ASP A CA 1
ATOM 713 C C . ASP A 1 91 ? -6.865 -7.887 -5.722 1.00 95.56 91 ASP A C 1
ATOM 715 O O . ASP A 1 91 ? -5.749 -7.651 -6.187 1.00 95.56 91 ASP A O 1
ATOM 719 N N . THR A 1 92 ? -7.807 -8.516 -6.430 1.00 95.12 92 THR A N 1
ATOM 720 C CA . THR A 1 92 ? -7.610 -9.024 -7.796 1.00 95.12 92 THR A CA 1
ATOM 721 C C . THR A 1 92 ? -7.156 -7.939 -8.779 1.00 95.12 92 THR A C 1
ATOM 723 O O . THR A 1 92 ? -6.401 -8.219 -9.703 1.00 95.12 92 THR A O 1
ATOM 726 N N . ARG A 1 93 ? -7.565 -6.676 -8.607 1.00 94.69 93 ARG A N 1
ATOM 727 C CA . ARG A 1 93 ? -7.151 -5.588 -9.511 1.00 94.69 93 ARG A CA 1
ATOM 728 C C . ARG A 1 93 ? -5.715 -5.165 -9.238 1.00 94.69 93 ARG A C 1
ATOM 730 O O . ARG A 1 93 ? -4.978 -4.897 -10.183 1.00 94.69 93 ARG A O 1
ATOM 737 N N . GLN A 1 94 ? -5.308 -5.140 -7.971 1.00 96.94 94 GLN A N 1
ATOM 738 C CA . GLN A 1 94 ? -3.913 -4.903 -7.610 1.00 96.94 94 GLN A CA 1
ATOM 739 C C . GLN A 1 94 ? -3.016 -6.062 -8.072 1.00 96.94 94 GLN A C 1
ATOM 741 O O . GLN A 1 94 ? -1.927 -5.810 -8.582 1.00 96.94 94 GLN A O 1
ATOM 746 N N . ALA A 1 95 ? -3.498 -7.306 -7.967 1.00 97.25 95 ALA A N 1
ATOM 747 C CA . ALA A 1 95 ? -2.824 -8.495 -8.489 1.00 97.25 95 ALA A CA 1
ATOM 748 C C . ALA A 1 95 ? -2.570 -8.377 -9.996 1.00 97.25 95 ALA A C 1
ATOM 750 O O . ALA A 1 95 ? -1.422 -8.413 -10.426 1.00 97.25 95 ALA A O 1
ATOM 751 N N . VAL A 1 96 ? -3.615 -8.106 -10.782 1.00 97.00 96 VAL A N 1
ATOM 752 C CA . VAL A 1 96 ? -3.501 -7.915 -12.237 1.00 97.00 96 VAL A CA 1
ATOM 753 C C . VAL A 1 96 ? -2.536 -6.772 -12.581 1.00 97.00 96 VAL A C 1
ATOM 755 O O . VAL A 1 96 ? -1.737 -6.885 -13.511 1.00 97.00 96 VAL A O 1
ATOM 758 N N . ALA A 1 97 ? -2.555 -5.670 -11.823 1.00 97.19 97 ALA A N 1
ATOM 759 C CA . ALA A 1 97 ? -1.600 -4.581 -12.015 1.00 97.19 97 ALA A CA 1
ATOM 760 C C . ALA A 1 97 ? -0.151 -5.026 -11.748 1.00 97.19 97 ALA A C 1
ATOM 762 O O . ALA A 1 97 ? 0.726 -4.694 -12.545 1.00 97.19 97 ALA A O 1
ATOM 763 N N . ALA A 1 98 ? 0.100 -5.794 -10.685 1.00 97.38 98 ALA A N 1
ATOM 764 C CA . ALA A 1 98 ? 1.416 -6.334 -10.349 1.00 97.38 98 ALA A CA 1
ATOM 765 C C . ALA A 1 98 ? 1.919 -7.352 -11.392 1.00 97.38 98 ALA A C 1
ATOM 767 O O . ALA A 1 98 ? 3.045 -7.221 -11.878 1.00 97.38 98 ALA A O 1
ATOM 768 N N . GLU A 1 99 ? 1.078 -8.301 -11.811 1.00 96.62 99 GLU A N 1
ATOM 769 C CA . GLU A 1 99 ? 1.394 -9.277 -12.867 1.00 96.62 99 GLU A CA 1
ATOM 770 C C . GLU A 1 99 ? 1.734 -8.580 -14.184 1.00 96.62 99 GLU A C 1
ATOM 772 O O . GLU A 1 99 ? 2.715 -8.916 -14.846 1.00 96.62 99 GLU A O 1
ATOM 777 N N . SER A 1 100 ? 0.982 -7.531 -14.535 1.00 95.75 100 SER A N 1
ATOM 778 C CA . SER A 1 100 ? 1.235 -6.746 -15.747 1.00 95.75 100 SER A CA 1
ATOM 779 C C . SER A 1 100 ? 2.587 -6.017 -15.750 1.00 95.75 100 SER A C 1
ATOM 781 O O . SER A 1 100 ? 3.035 -5.525 -16.788 1.00 95.75 100 SER A O 1
ATOM 783 N N . ARG A 1 101 ? 3.241 -5.942 -14.585 1.00 94.50 101 ARG A N 1
ATOM 784 C CA . ARG A 1 101 ? 4.586 -5.396 -14.380 1.00 94.50 101 ARG A CA 1
ATOM 785 C C . ARG A 1 101 ? 5.652 -6.477 -14.183 1.00 94.50 101 ARG A C 1
ATOM 787 O O . ARG A 1 101 ? 6.802 -6.142 -13.913 1.00 94.50 101 ARG A O 1
ATOM 794 N N . GLY A 1 102 ? 5.295 -7.750 -14.352 1.00 94.62 102 GLY A N 1
ATOM 795 C CA . GLY A 1 102 ? 6.212 -8.886 -14.263 1.00 94.62 102 GLY A CA 1
ATOM 796 C C . GLY A 1 102 ? 6.532 -9.337 -12.836 1.00 94.62 102 GLY A C 1
ATOM 797 O O . GLY A 1 102 ? 7.527 -10.031 -12.644 1.00 94.62 102 GLY A O 1
ATOM 798 N N . LEU A 1 103 ? 5.733 -8.940 -11.840 1.00 96.06 103 LEU A N 1
ATOM 799 C CA . LEU A 1 103 ? 5.856 -9.458 -10.475 1.00 96.06 103 LEU A CA 1
ATOM 800 C C . LEU A 1 103 ? 5.170 -10.827 -10.360 1.00 96.06 103 LEU A C 1
ATOM 802 O O . LEU A 1 103 ? 4.119 -11.050 -10.958 1.00 96.06 103 LEU A O 1
ATOM 806 N N . GLU A 1 104 ? 5.743 -11.728 -9.562 1.00 96.69 104 GLU A N 1
ATOM 807 C CA . GLU A 1 104 ? 5.113 -13.004 -9.205 1.00 96.69 104 GLU A CA 1
ATOM 808 C C . GLU A 1 104 ? 4.049 -12.750 -8.132 1.00 96.69 104 GLU A C 1
ATOM 810 O O . GLU A 1 104 ? 4.382 -12.270 -7.047 1.00 96.69 104 GLU A O 1
ATOM 815 N N . VAL A 1 105 ? 2.779 -13.043 -8.420 1.00 97.44 105 VAL A N 1
ATOM 816 C CA . VAL A 1 105 ? 1.656 -12.691 -7.538 1.00 97.44 105 VAL A CA 1
ATOM 817 C C . VAL A 1 105 ? 1.055 -13.909 -6.843 1.00 97.44 105 VAL A C 1
ATOM 819 O O . VAL A 1 105 ? 0.908 -14.973 -7.436 1.00 97.44 105 VAL A O 1
ATOM 822 N N . HIS A 1 106 ? 0.670 -13.724 -5.577 1.00 96.69 106 HIS A N 1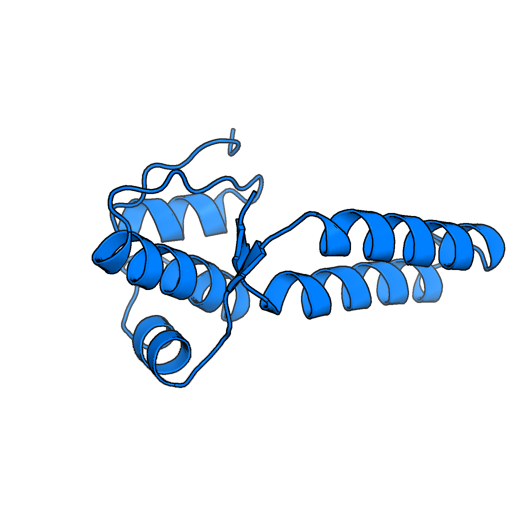
ATOM 823 C CA . HIS A 1 106 ? 0.015 -14.727 -4.736 1.00 96.69 106 HIS A CA 1
ATOM 824 C C . HIS A 1 106 ? -1.162 -14.126 -3.957 1.00 96.69 106 HIS A C 1
ATOM 826 O O . HIS A 1 106 ? -1.170 -12.936 -3.637 1.00 96.69 106 HIS A O 1
ATOM 832 N N . GLY A 1 107 ? -2.130 -14.967 -3.579 1.00 92.50 107 GLY A N 1
ATOM 833 C CA . GLY A 1 107 ? -3.201 -14.618 -2.632 1.00 92.50 107 GLY A CA 1
ATOM 834 C C . GLY A 1 107 ? -4.488 -14.049 -3.241 1.00 92.50 107 GLY A C 1
ATOM 835 O O . GLY A 1 107 ? -5.501 -13.998 -2.536 1.00 92.50 107 GLY A O 1
ATOM 836 N N . ALA A 1 108 ? -4.484 -13.680 -4.523 1.00 81.81 108 ALA A N 1
ATOM 837 C CA . ALA A 1 108 ? -5.699 -13.390 -5.277 1.00 81.81 108 ALA A CA 1
ATOM 838 C C . ALA A 1 108 ? -6.284 -14.710 -5.804 1.00 81.81 108 ALA A C 1
ATOM 840 O O . ALA A 1 108 ? -5.554 -15.534 -6.352 1.00 81.81 108 ALA A O 1
ATOM 841 N N . SER A 1 109 ? -7.578 -14.939 -5.574 1.00 56.34 109 SER A N 1
ATOM 842 C CA . SER A 1 109 ? -8.345 -16.069 -6.124 1.00 56.34 109 SER A CA 1
ATOM 843 C C . SER A 1 109 ? -9.276 -15.593 -7.226 1.00 56.34 109 SER A C 1
ATOM 845 O O . SER A 1 109 ? -9.755 -14.439 -7.116 1.00 56.34 109 SER A O 1
#